Protein AF-A0A3L7XHH7-F1 (afdb_monomer_lite)

Foldseek 3Di:
DPDDPQAQDPVRQVVVQVVLVVCVVVVVDQWDWDWDDDPNHTRDIDTTHPRNDPPDDDDPVCVCVVVVVVVVVVVD

Secondary structure (DSSP, 8-state):
-PPPP----HHHHHHHHHHHHHHHHTTS-SEEEEEEEETTEEEEEEEEETT-STT-----GGGGHHHHHHHHHTT-

pLDDT: mean 91.23, std 12.05, range [45.19, 98.56]

Structure (mmCIF, N/CA/C/O backbone):
data_AF-A0A3L7XHH7-F1
#
_entry.id   AF-A0A3L7XHH7-F1
#
loop_
_atom_site.group_PDB
_atom_site.id
_atom_site.type_symbol
_atom_site.label_atom_id
_atom_site.label_alt_id
_atom_site.label_comp_id
_atom_site.label_asym_id
_atom_site.label_entity_id
_atom_site.label_seq_id
_atom_site.pdbx_PDB_ins_code
_atom_site.Cartn_x
_atom_site.Cartn_y
_atom_site.Cartn_z
_atom_site.occupancy
_atom_site.B_iso_or_equiv
_atom_site.auth_seq_id
_atom_site.auth_comp_id
_atom_site.auth_asym_id
_atom_site.auth_atom_id
_atom_site.pdbx_PDB_model_num
ATOM 1 N N . MET A 1 1 ? -21.207 22.477 -9.255 1.00 45.19 1 MET A N 1
ATOM 2 C CA . MET A 1 1 ? -20.635 21.444 -10.146 1.00 45.19 1 MET A CA 1
ATOM 3 C C . MET A 1 1 ? -20.010 20.363 -9.280 1.00 45.19 1 MET A C 1
ATOM 5 O O . MET A 1 1 ? -19.364 20.743 -8.307 1.00 45.19 1 MET A O 1
ATOM 9 N N . PRO A 1 2 ? -20.201 19.062 -9.557 1.00 47.19 2 PRO A N 1
ATOM 10 C CA . PRO A 1 2 ? -19.416 18.035 -8.881 1.00 47.19 2 PRO A CA 1
ATOM 11 C C . PRO A 1 2 ? -17.929 18.279 -9.175 1.00 47.19 2 PRO A C 1
ATOM 13 O O . PRO A 1 2 ? -17.554 18.568 -10.310 1.00 47.19 2 PRO A O 1
ATOM 16 N N . SER A 1 3 ? -17.101 18.258 -8.130 1.00 49.34 3 SER A N 1
ATOM 17 C CA . SER A 1 3 ? -15.644 18.379 -8.255 1.00 49.34 3 SER A CA 1
ATOM 18 C C . SER A 1 3 ? -15.133 17.234 -9.144 1.00 49.34 3 SER A C 1
ATOM 20 O O . SER A 1 3 ? -15.670 16.128 -9.025 1.00 49.34 3 SER A O 1
ATOM 22 N N . PRO A 1 4 ? -14.145 17.457 -10.036 1.00 52.94 4 PRO A N 1
ATOM 23 C CA . PRO A 1 4 ? -13.520 16.357 -10.771 1.00 52.94 4 PRO A CA 1
ATOM 24 C C . PRO A 1 4 ? -13.067 15.277 -9.779 1.00 52.94 4 PRO A C 1
ATOM 26 O O . PRO A 1 4 ? -12.758 15.620 -8.630 1.00 52.94 4 PRO A O 1
ATOM 29 N N . PRO A 1 5 ? -13.042 13.987 -10.173 1.00 56.06 5 PRO A N 1
ATOM 30 C CA . PRO A 1 5 ? -12.623 12.927 -9.271 1.00 56.06 5 PRO A CA 1
ATOM 31 C C . PRO A 1 5 ? -11.272 13.325 -8.689 1.00 56.06 5 PRO A C 1
ATOM 33 O O . PRO A 1 5 ? -10.316 13.574 -9.424 1.00 56.06 5 PRO A O 1
ATOM 36 N N . ARG A 1 6 ? -11.211 13.446 -7.362 1.00 65.50 6 ARG A N 1
ATOM 37 C CA . ARG A 1 6 ? -10.007 13.836 -6.629 1.00 65.50 6 ARG A CA 1
ATOM 38 C C . ARG A 1 6 ? -9.021 12.665 -6.591 1.00 65.50 6 ARG A C 1
ATOM 40 O O . ARG A 1 6 ? -8.518 12.296 -5.544 1.00 65.50 6 ARG A O 1
ATOM 47 N N . GLY A 1 7 ? -8.786 12.031 -7.733 1.00 73.38 7 GLY A N 1
ATOM 48 C CA . GLY A 1 7 ? -7.806 10.976 -7.903 1.00 73.38 7 GLY A CA 1
ATOM 49 C C . GLY A 1 7 ? -6.393 11.541 -7.978 1.00 73.38 7 GLY A C 1
ATOM 50 O O . GLY A 1 7 ? -6.162 12.753 -7.995 1.00 73.38 7 GLY A O 1
ATOM 51 N N . LEU A 1 8 ? -5.423 10.637 -8.026 1.00 84.50 8 LEU A N 1
ATOM 52 C CA . LEU A 1 8 ? -4.102 10.993 -8.524 1.00 84.50 8 LEU A CA 1
ATOM 53 C C . LEU A 1 8 ? -4.218 11.312 -10.018 1.00 84.50 8 LEU A C 1
ATOM 55 O O . LEU A 1 8 ? -4.980 10.659 -10.728 1.00 84.50 8 LEU A O 1
ATOM 59 N N . THR A 1 9 ? -3.455 12.294 -10.495 1.00 90.19 9 THR A N 1
ATOM 60 C CA . THR A 1 9 ? -3.229 12.437 -11.938 1.00 90.19 9 THR A CA 1
ATOM 61 C C . THR A 1 9 ? -2.468 11.215 -12.451 1.00 90.19 9 THR A C 1
ATOM 63 O O . THR A 1 9 ? -1.743 10.579 -11.682 1.00 90.19 9 THR A O 1
ATOM 66 N N . ASP A 1 10 ? -2.557 10.921 -13.746 1.00 90.50 10 ASP A N 1
ATOM 67 C CA . ASP A 1 10 ? -1.811 9.803 -14.345 1.00 90.50 10 AS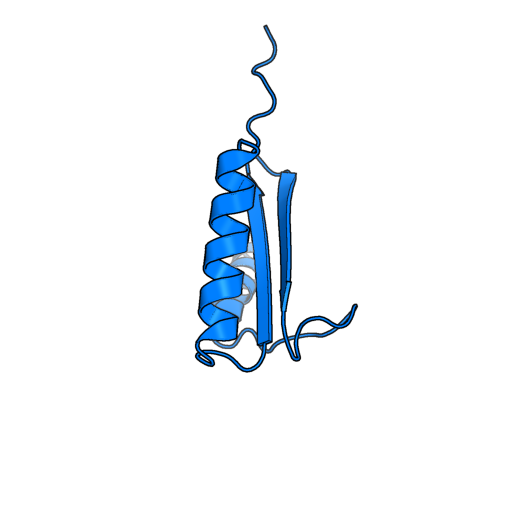P A CA 1
ATOM 68 C C . ASP A 1 10 ? -0.301 9.944 -14.118 1.00 90.50 10 ASP A C 1
ATOM 70 O O . ASP A 1 10 ? 0.371 8.994 -13.722 1.00 90.50 10 ASP A O 1
ATOM 74 N N . ALA A 1 11 ? 0.224 11.167 -14.249 1.00 93.44 11 ALA A N 1
ATOM 75 C CA . ALA A 1 11 ? 1.617 11.473 -13.932 1.00 93.44 11 ALA A CA 1
ATOM 76 C C . ALA A 1 11 ? 1.953 11.228 -12.448 1.00 93.44 11 ALA A C 1
ATOM 78 O O . ALA A 1 11 ? 3.029 10.727 -12.126 1.00 93.44 11 ALA A O 1
ATOM 79 N N . GLY A 1 12 ? 1.034 11.558 -11.534 1.00 93.44 12 GLY A N 1
ATOM 80 C CA . GLY A 1 12 ? 1.196 11.304 -10.103 1.00 93.44 12 GLY A CA 1
ATOM 81 C C . GLY A 1 12 ? 1.206 9.812 -9.778 1.00 93.44 12 GLY A C 1
ATOM 82 O O . GLY A 1 12 ? 2.073 9.357 -9.036 1.00 93.44 12 GLY A O 1
ATOM 83 N N . ARG A 1 13 ? 0.289 9.045 -10.377 1.00 93.56 13 ARG A N 1
ATOM 84 C CA . ARG A 1 13 ? 0.257 7.582 -10.274 1.00 93.56 13 ARG A CA 1
ATOM 85 C C . ARG A 1 13 ? 1.576 6.978 -10.760 1.00 93.56 13 ARG A C 1
ATOM 87 O O . ARG A 1 13 ? 2.234 6.285 -9.987 1.00 93.56 13 ARG A O 1
ATOM 94 N N . ALA A 1 14 ? 1.990 7.319 -11.981 1.00 95.38 14 ALA A N 1
ATOM 95 C CA . ALA A 1 14 ? 3.226 6.824 -12.582 1.00 95.38 14 ALA A CA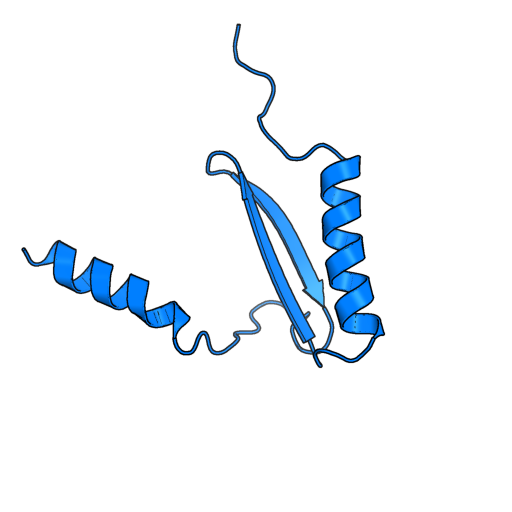 1
ATOM 96 C C . ALA A 1 14 ? 4.453 7.157 -11.721 1.00 95.38 14 ALA A C 1
ATOM 98 O O . ALA A 1 14 ? 5.350 6.334 -11.556 1.00 95.38 14 ALA A O 1
ATOM 99 N N . ARG A 1 15 ? 4.484 8.347 -11.105 1.00 97.19 15 ARG A N 1
ATOM 100 C CA . ARG A 1 15 ? 5.592 8.732 -10.229 1.00 97.19 15 ARG A CA 1
ATOM 101 C C . ARG A 1 15 ? 5.669 7.881 -8.961 1.00 97.19 15 ARG A C 1
ATOM 103 O O . ARG A 1 15 ? 6.776 7.556 -8.538 1.00 97.19 15 ARG A O 1
ATOM 110 N N . ILE A 1 16 ? 4.537 7.544 -8.345 1.00 95.88 16 ILE A N 1
ATOM 111 C CA . ILE A 1 16 ? 4.512 6.704 -7.138 1.00 95.88 16 ILE A CA 1
ATOM 112 C C . ILE A 1 16 ? 4.928 5.267 -7.475 1.00 95.88 16 ILE A C 1
ATOM 114 O O . ILE A 1 16 ? 5.762 4.699 -6.769 1.00 95.88 16 ILE A O 1
ATOM 118 N N . GLU A 1 17 ? 4.391 4.709 -8.563 1.00 96.06 17 GLU A N 1
ATOM 119 C CA . GLU A 1 17 ? 4.782 3.387 -9.075 1.00 96.06 17 GLU A CA 1
ATOM 120 C C . GLU A 1 17 ? 6.292 3.317 -9.322 1.00 96.06 17 GLU A C 1
ATOM 122 O O . GLU A 1 17 ? 6.958 2.384 -8.871 1.00 96.06 17 GLU A O 1
ATOM 127 N N . GLU A 1 18 ? 6.851 4.354 -9.948 1.00 97.19 18 GLU A N 1
ATOM 128 C CA . GLU A 1 18 ? 8.279 4.442 -10.232 1.00 97.19 18 GLU A CA 1
ATOM 129 C C . GLU A 1 18 ? 9.138 4.445 -8.962 1.00 97.19 18 GLU A C 1
ATOM 131 O O . GLU A 1 18 ? 10.151 3.754 -8.897 1.00 97.19 18 GLU A O 1
ATOM 136 N N . VAL A 1 19 ? 8.743 5.188 -7.924 1.00 96.25 19 VAL A N 1
ATOM 137 C CA . VAL A 1 19 ? 9.484 5.191 -6.651 1.00 96.25 19 VAL A CA 1
ATOM 138 C C . VAL A 1 19 ? 9.478 3.800 -6.014 1.00 96.25 19 VAL A C 1
ATOM 140 O O . VAL A 1 19 ? 10.531 3.327 -5.583 1.00 96.25 19 VAL A O 1
ATOM 143 N N . ALA A 1 20 ? 8.326 3.123 -5.991 1.00 95.56 20 ALA A N 1
ATOM 144 C CA . ALA A 1 20 ? 8.226 1.767 -5.457 1.00 95.56 20 ALA A CA 1
ATOM 145 C C . ALA A 1 20 ? 9.124 0.787 -6.234 1.00 95.56 20 ALA A C 1
ATOM 147 O O . ALA A 1 20 ? 9.861 0.008 -5.624 1.00 95.56 20 ALA A O 1
ATOM 148 N N . ARG A 1 21 ? 9.122 0.877 -7.571 1.00 95.75 21 ARG A N 1
ATOM 149 C CA . ARG A 1 21 ? 9.979 0.071 -8.449 1.00 95.75 21 ARG A CA 1
ATOM 150 C C . ARG A 1 21 ? 11.464 0.323 -8.182 1.00 95.75 21 ARG A C 1
ATOM 152 O O . ARG A 1 21 ? 12.205 -0.632 -7.984 1.00 95.75 21 ARG A O 1
ATOM 159 N N . VAL A 1 22 ? 11.890 1.584 -8.081 1.00 96.56 22 VAL A N 1
ATOM 160 C CA . VAL A 1 22 ? 13.290 1.945 -7.790 1.00 96.56 22 VAL A CA 1
ATOM 161 C C . VAL A 1 22 ? 13.753 1.393 -6.441 1.00 96.56 22 VAL A C 1
ATOM 163 O O . VAL A 1 22 ? 14.884 0.927 -6.331 1.00 96.56 22 VAL A O 1
ATOM 166 N N . HIS A 1 23 ? 12.908 1.423 -5.406 1.00 95.06 23 HIS A N 1
ATOM 167 C CA . HIS A 1 23 ? 13.260 0.852 -4.100 1.00 95.06 23 HIS A CA 1
ATOM 168 C C . HIS A 1 23 ? 13.494 -0.660 -4.187 1.00 95.06 23 HIS A C 1
ATOM 170 O O . HIS A 1 23 ? 14.451 -1.171 -3.603 1.00 95.06 23 HIS A O 1
ATOM 176 N N . PHE A 1 24 ? 12.639 -1.360 -4.934 1.00 95.31 24 PHE A N 1
ATOM 177 C CA . PHE A 1 24 ? 12.786 -2.790 -5.175 1.00 95.31 24 PHE A CA 1
ATOM 178 C C . PHE A 1 24 ? 14.049 -3.102 -5.991 1.00 95.31 24 PHE A C 1
ATOM 180 O O . PHE A 1 24 ? 14.858 -3.924 -5.574 1.00 95.31 24 PHE A O 1
ATOM 187 N N . GLU A 1 25 ? 14.283 -2.391 -7.096 1.00 95.81 25 GLU A N 1
ATOM 188 C CA . GLU A 1 25 ? 15.450 -2.595 -7.973 1.00 95.81 25 GLU A CA 1
ATOM 189 C C . GLU A 1 25 ? 16.786 -2.309 -7.285 1.00 95.81 25 GLU A C 1
ATOM 191 O O . GLU A 1 25 ? 17.801 -2.919 -7.611 1.00 95.81 25 GLU A O 1
ATOM 196 N N . ARG A 1 26 ? 16.795 -1.416 -6.292 1.00 97.44 26 A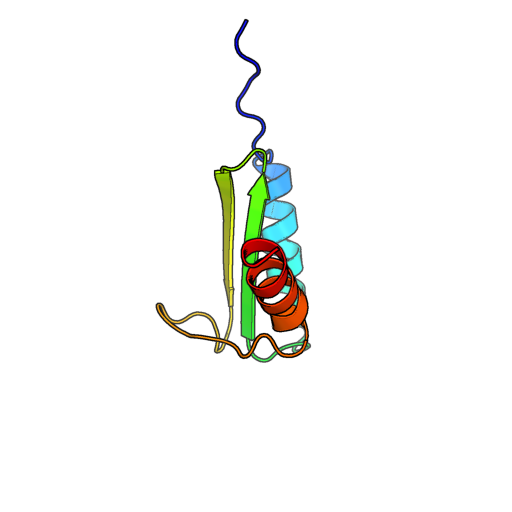RG A N 1
ATOM 197 C CA . ARG A 1 26 ? 17.967 -1.162 -5.444 1.00 97.44 26 ARG A CA 1
ATOM 198 C C . ARG A 1 26 ? 18.230 -2.258 -4.409 1.00 97.44 26 ARG A C 1
ATOM 200 O O . ARG A 1 26 ? 19.210 -2.156 -3.673 1.00 97.44 26 ARG A O 1
ATOM 207 N N . GLY A 1 27 ? 17.367 -3.269 -4.312 1.00 96.50 27 GLY A N 1
ATOM 208 C CA . GLY A 1 27 ? 17.501 -4.372 -3.362 1.00 96.50 27 GLY A CA 1
ATOM 209 C C . GLY A 1 27 ? 17.278 -3.966 -1.904 1.00 96.50 27 GLY A C 1
ATOM 210 O O . GLY A 1 27 ? 17.706 -4.678 -1.001 1.00 96.50 27 GLY A O 1
ATOM 211 N N . TRP A 1 28 ? 16.628 -2.826 -1.644 1.00 96.19 28 TRP A N 1
ATOM 212 C CA . TRP A 1 28 ? 16.358 -2.369 -0.274 1.00 96.19 28 TRP A CA 1
ATOM 213 C C . TRP A 1 28 ? 15.325 -3.241 0.442 1.00 96.19 28 TRP A C 1
ATOM 215 O O . TRP A 1 28 ? 15.327 -3.325 1.671 1.00 96.19 28 TRP A O 1
ATOM 225 N N . HIS A 1 29 ? 14.456 -3.898 -0.327 1.00 92.00 29 HIS A N 1
ATOM 226 C CA . HIS A 1 29 ? 13.445 -4.821 0.169 1.00 92.00 29 HIS A CA 1
ATOM 227 C C . HIS A 1 29 ? 13.350 -6.035 -0.772 1.00 92.00 29 HIS A C 1
ATOM 229 O O . HIS A 1 29 ? 13.356 -5.838 -1.987 1.00 92.00 29 HIS A O 1
ATOM 235 N N . PRO A 1 30 ? 13.198 -7.267 -0.249 1.00 92.19 30 PRO A N 1
ATOM 236 C CA . PRO A 1 30 ? 12.979 -8.464 -1.075 1.00 92.19 30 PRO A CA 1
ATOM 237 C C . PRO A 1 30 ? 11.591 -8.480 -1.749 1.00 92.19 30 PRO A C 1
ATOM 239 O O . PRO A 1 30 ? 11.356 -9.180 -2.730 1.00 92.19 30 PRO A O 1
ATOM 242 N N . GLY A 1 31 ? 10.658 -7.669 -1.250 1.00 93.75 31 GLY A N 1
ATOM 243 C CA . GLY A 1 31 ? 9.340 -7.448 -1.827 1.00 93.75 31 GLY A CA 1
ATOM 244 C C . GLY A 1 31 ? 8.602 -6.345 -1.074 1.00 93.75 31 GLY A C 1
ATOM 245 O O . GLY A 1 31 ? 8.971 -5.997 0.049 1.00 93.75 31 GLY A O 1
ATOM 246 N N . ALA A 1 32 ? 7.571 -5.776 -1.695 1.00 94.50 32 ALA A N 1
ATOM 247 C CA . ALA A 1 32 ? 6.750 -4.731 -1.088 1.00 94.50 32 ALA A CA 1
ATOM 248 C C . ALA A 1 32 ? 5.321 -4.732 -1.646 1.00 94.50 32 ALA A C 1
ATOM 250 O O . ALA A 1 32 ? 5.090 -5.082 -2.804 1.00 94.50 32 ALA A O 1
ATOM 251 N N . GLN A 1 33 ? 4.369 -4.298 -0.820 1.00 96.06 33 GLN A N 1
ATOM 252 C CA . GLN A 1 33 ? 3.000 -3.978 -1.225 1.00 96.06 33 GLN A CA 1
ATOM 253 C C . GLN A 1 33 ? 2.719 -2.520 -0.854 1.00 96.06 33 GLN A C 1
ATOM 255 O O . GLN A 1 33 ? 2.962 -2.114 0.282 1.00 96.06 33 GLN A O 1
ATOM 260 N N . LEU A 1 34 ? 2.217 -1.736 -1.806 1.00 95.44 34 LEU A N 1
ATOM 261 C CA . LEU A 1 34 ? 1.855 -0.333 -1.625 1.00 95.44 34 LEU A CA 1
ATOM 262 C C . LEU A 1 34 ? 0.412 -0.129 -2.073 1.00 95.44 34 LEU A C 1
ATOM 264 O O . LEU A 1 34 ? 0.073 -0.427 -3.214 1.00 95.44 34 LEU A O 1
ATOM 268 N N . ALA A 1 35 ? -0.410 0.438 -1.195 1.00 95.12 35 ALA A N 1
ATOM 269 C CA . ALA A 1 35 ? -1.744 0.906 -1.534 1.00 95.12 35 ALA A CA 1
ATOM 270 C C . ALA A 1 35 ? -1.867 2.394 -1.193 1.00 95.12 35 ALA A C 1
ATOM 272 O O . ALA A 1 35 ? -1.514 2.817 -0.092 1.00 95.12 35 ALA A O 1
ATOM 273 N N . VAL A 1 36 ? -2.377 3.185 -2.133 1.00 95.00 36 VAL A N 1
ATOM 274 C CA . VAL A 1 36 ? -2.657 4.610 -1.945 1.00 95.00 36 VAL A CA 1
ATOM 275 C C . VAL A 1 36 ? -4.152 4.822 -2.083 1.00 95.00 36 VAL A C 1
ATOM 277 O O . VAL A 1 36 ? -4.736 4.493 -3.114 1.00 95.00 36 VAL A O 1
ATOM 280 N N . TYR A 1 37 ? -4.759 5.406 -1.056 1.00 92.56 37 TYR A N 1
ATOM 281 C CA . TYR A 1 37 ? -6.160 5.809 -1.058 1.00 92.56 37 TYR A CA 1
ATOM 282 C C . TYR A 1 37 ? -6.253 7.329 -1.101 1.00 92.56 37 TYR A C 1
ATOM 284 O O . TYR A 1 37 ? -5.471 8.024 -0.450 1.00 92.56 37 TYR A O 1
ATOM 292 N N . ARG A 1 38 ? -7.220 7.850 -1.855 1.00 89.44 38 ARG A N 1
ATOM 293 C CA . ARG A 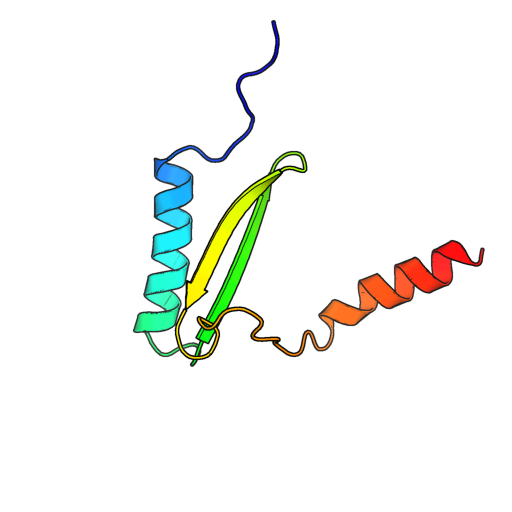1 38 ? -7.501 9.283 -1.926 1.00 89.44 38 ARG A CA 1
ATOM 294 C C . ARG A 1 38 ? -9.003 9.516 -1.958 1.00 89.44 38 ARG A C 1
ATOM 296 O O . ARG A 1 38 ? -9.713 8.859 -2.712 1.00 89.44 38 ARG A O 1
ATOM 303 N N . ASP A 1 39 ? -9.470 10.403 -1.079 1.00 88.06 39 ASP A N 1
ATOM 304 C CA . ASP A 1 39 ? -10.894 10.705 -0.886 1.00 88.06 39 ASP A CA 1
ATOM 305 C C . ASP A 1 39 ? -11.759 9.432 -0.719 1.00 88.06 39 ASP A C 1
ATOM 307 O O . ASP A 1 39 ? -12.852 9.315 -1.263 1.00 88.06 39 ASP A O 1
ATOM 311 N N . GLY A 1 40 ? -11.240 8.446 0.023 1.00 87.75 40 GLY A N 1
ATOM 312 C CA . GLY A 1 40 ? -11.931 7.185 0.320 1.00 87.75 40 GLY A CA 1
ATOM 313 C C . GLY A 1 40 ? -11.895 6.125 -0.789 1.00 87.75 40 GLY A C 1
ATOM 314 O O . GLY A 1 40 ? -12.338 5.006 -0.552 1.00 87.75 40 GLY A O 1
ATOM 315 N N . ALA A 1 41 ? -11.339 6.425 -1.966 1.00 88.00 41 ALA A N 1
ATOM 316 C CA . ALA A 1 41 ? -11.209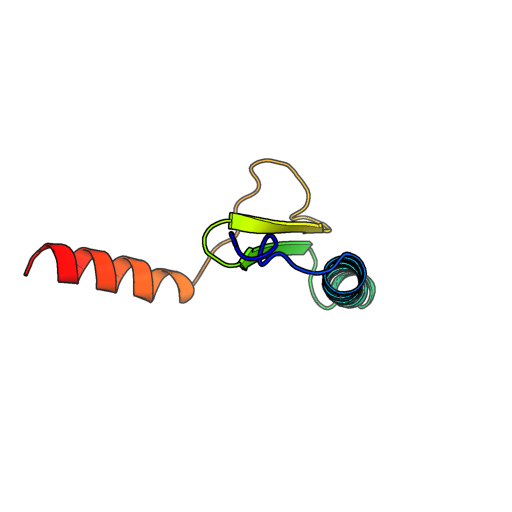 5.475 -3.071 1.00 88.00 41 ALA A CA 1
ATOM 317 C C . ALA A 1 41 ? -9.769 4.961 -3.218 1.00 88.00 41 ALA A C 1
ATOM 319 O O . ALA A 1 41 ? -8.807 5.704 -3.000 1.00 88.00 41 ALA A O 1
ATOM 320 N N . LEU A 1 42 ? -9.614 3.694 -3.621 1.00 90.94 42 LEU A N 1
ATOM 321 C CA . LEU A 1 42 ? -8.310 3.134 -3.979 1.00 90.94 42 LEU A CA 1
ATOM 322 C C . LEU A 1 42 ? -7.792 3.842 -5.234 1.00 90.94 42 LEU A C 1
ATOM 324 O O . LEU A 1 42 ? -8.365 3.730 -6.316 1.00 90.94 42 LEU A O 1
ATOM 328 N N . ALA A 1 43 ? -6.697 4.574 -5.076 1.00 91.62 43 ALA A N 1
ATOM 329 C CA . ALA A 1 43 ? -6.079 5.347 -6.138 1.00 91.62 43 ALA A CA 1
ATOM 330 C C . ALA A 1 43 ? -4.912 4.606 -6.789 1.00 91.62 43 ALA A C 1
ATOM 332 O O . ALA A 1 43 ? -4.629 4.873 -7.945 1.00 91.62 43 ALA A O 1
ATOM 333 N N . LEU A 1 44 ? -4.230 3.698 -6.093 1.00 93.06 44 LEU A N 1
ATOM 334 C CA . LEU A 1 44 ? -3.129 2.900 -6.637 1.00 93.06 44 LEU A CA 1
ATOM 335 C C . LEU A 1 44 ? -2.897 1.670 -5.759 1.00 93.06 44 LEU A C 1
ATOM 337 O O . LEU A 1 44 ? -2.909 1.788 -4.538 1.00 93.06 44 LEU A O 1
ATOM 341 N N . GLU A 1 45 ? -2.624 0.529 -6.381 1.00 94.94 45 GLU A N 1
ATOM 342 C CA . GLU A 1 45 ? -2.097 -0.663 -5.722 1.00 94.94 45 GLU A CA 1
ATOM 343 C C . GLU A 1 45 ? -0.901 -1.179 -6.528 1.00 94.94 45 GLU A C 1
ATOM 345 O O . GLU A 1 45 ? -0.981 -1.308 -7.747 1.00 94.94 45 GLU A O 1
ATOM 350 N N . VAL A 1 46 ? 0.205 -1.462 -5.844 1.00 95.88 46 VAL A N 1
ATOM 351 C CA . VAL A 1 46 ? 1.435 -2.009 -6.423 1.00 95.88 46 VAL A CA 1
ATOM 352 C C . VAL A 1 46 ? 1.899 -3.169 -5.556 1.00 95.88 46 VAL A C 1
ATOM 354 O O . VAL A 1 46 ? 1.912 -3.069 -4.327 1.00 95.88 46 VAL A O 1
ATOM 357 N N . ARG A 1 47 ? 2.312 -4.266 -6.191 1.00 97.06 47 ARG A N 1
ATOM 358 C CA . ARG A 1 47 ? 2.893 -5.434 -5.525 1.00 97.06 47 ARG A CA 1
ATOM 359 C C . ARG A 1 47 ? 4.178 -5.827 -6.249 1.00 97.06 47 ARG A C 1
ATOM 361 O O . ARG A 1 47 ? 4.171 -5.939 -7.471 1.00 97.06 47 ARG A O 1
ATOM 368 N N . LEU A 1 48 ? 5.272 -5.997 -5.511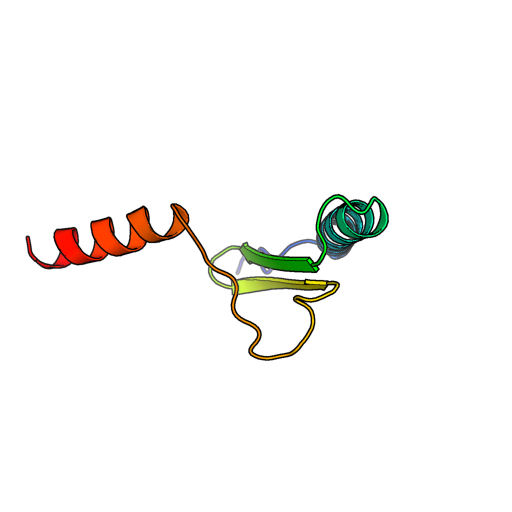 1.00 96.56 48 LEU A N 1
ATOM 369 C CA . LEU A 1 48 ? 6.620 -6.201 -6.054 1.00 96.56 48 LEU A CA 1
ATOM 370 C C . LEU A 1 48 ? 7.342 -7.343 -5.336 1.00 96.56 48 LEU A C 1
ATOM 372 O O . LEU A 1 48 ? 7.138 -7.555 -4.136 1.00 96.56 48 LEU A O 1
ATOM 376 N N . GLY A 1 49 ? 8.229 -8.020 -6.069 1.00 95.69 49 GLY A N 1
ATOM 377 C CA . GLY A 1 49 ? 9.101 -9.075 -5.547 1.00 95.69 49 GLY A CA 1
ATOM 378 C C . GLY A 1 49 ? 8.334 -10.217 -4.891 1.00 95.69 49 GLY A C 1
ATOM 379 O O . GLY A 1 49 ? 7.261 -10.605 -5.352 1.00 95.69 49 GLY A O 1
ATOM 380 N N . ASP A 1 50 ? 8.844 -10.697 -3.760 1.00 95.31 50 ASP A N 1
ATOM 381 C CA . ASP A 1 50 ? 8.243 -11.801 -2.998 1.00 95.31 50 ASP A CA 1
ATOM 382 C C . ASP A 1 50 ? 6.831 -11.484 -2.474 1.00 95.31 50 ASP A C 1
ATOM 384 O O . ASP A 1 50 ? 6.066 -12.380 -2.118 1.00 95.31 50 ASP A O 1
ATOM 388 N N . ALA A 1 51 ? 6.453 -10.203 -2.449 1.00 95.75 51 ALA A N 1
ATOM 389 C CA . ALA A 1 51 ? 5.131 -9.755 -2.030 1.00 95.75 51 ALA A CA 1
ATOM 390 C C . ALA A 1 51 ? 4.139 -9.573 -3.200 1.00 95.75 51 ALA A C 1
ATOM 392 O O . ALA A 1 51 ? 2.990 -9.179 -2.968 1.00 95.75 51 ALA A O 1
ATOM 393 N N . ALA A 1 52 ? 4.563 -9.860 -4.439 1.00 96.31 52 ALA A N 1
ATOM 394 C CA . ALA A 1 52 ? 3.744 -9.796 -5.650 1.00 96.31 52 ALA A CA 1
ATOM 395 C C . ALA A 1 52 ? 2.551 -10.774 -5.686 1.00 96.31 52 ALA A C 1
ATOM 397 O O . ALA A 1 52 ? 1.485 -10.358 -6.152 1.00 96.31 52 ALA A O 1
ATOM 398 N N . PRO A 1 53 ? 2.670 -12.036 -5.215 1.00 96.69 53 PRO A N 1
ATOM 399 C CA . PRO A 1 53 ? 1.592 -13.008 -5.350 1.00 96.69 53 PRO A CA 1
ATOM 400 C C . PRO A 1 53 ? 0.263 -12.542 -4.724 1.00 96.69 53 PRO A C 1
ATOM 402 O O . PRO A 1 53 ? 0.250 -11.946 -3.637 1.00 96.69 53 PRO A O 1
ATOM 405 N N . PRO A 1 54 ? -0.883 -12.832 -5.370 1.00 92.69 54 PRO A N 1
ATOM 406 C CA . PRO A 1 54 ? -2.196 -12.578 -4.791 1.00 92.69 54 PRO A CA 1
ATOM 407 C C . PRO A 1 54 ? -2.364 -13.285 -3.443 1.00 92.69 54 PRO A C 1
ATOM 409 O O . PRO A 1 54 ? -1.927 -14.417 -3.258 1.00 92.69 54 PRO A O 1
ATOM 412 N N . GLY A 1 55 ? -3.008 -12.613 -2.489 1.00 91.50 55 GLY A N 1
ATOM 413 C CA . GLY A 1 55 ? -3.259 -13.174 -1.158 1.00 91.50 55 GLY A CA 1
ATOM 414 C C . GLY A 1 55 ? -2.042 -13.225 -0.228 1.00 91.50 55 GLY A C 1
ATOM 415 O O . GLY A 1 55 ? -2.216 -13.557 0.944 1.00 91.50 55 GLY A O 1
ATOM 416 N N . MET A 1 56 ? -0.845 -12.848 -0.697 1.00 95.56 56 MET A N 1
ATOM 417 C CA . MET A 1 56 ? 0.341 -12.741 0.152 1.00 95.56 56 MET A CA 1
ATOM 418 C C . MET A 1 56 ? 0.108 -11.730 1.277 1.00 95.56 56 MET A C 1
ATOM 420 O O . MET A 1 56 ? -0.325 -10.600 1.026 1.00 95.56 56 MET A O 1
ATOM 424 N N . ARG A 1 57 ? 0.410 -12.144 2.512 1.00 94.56 57 ARG A N 1
ATOM 425 C CA . ARG A 1 57 ? 0.261 -11.340 3.728 1.00 94.56 57 ARG A CA 1
ATOM 426 C C . ARG A 1 57 ? 1.631 -11.021 4.301 1.00 94.56 57 ARG A C 1
ATOM 428 O O . ARG A 1 57 ? 2.483 -11.898 4.399 1.00 94.56 57 ARG A O 1
ATOM 435 N N . LEU A 1 58 ? 1.807 -9.769 4.703 1.00 93.00 58 LEU A N 1
ATOM 436 C CA . LEU A 1 58 ? 3.000 -9.294 5.390 1.00 93.00 58 LEU A CA 1
ATOM 437 C C . LEU A 1 58 ? 2.664 -9.031 6.857 1.00 93.00 58 LEU A C 1
ATOM 439 O O . LEU A 1 58 ? 1.549 -8.613 7.177 1.00 93.00 58 LEU A O 1
ATOM 443 N N . GLU A 1 59 ? 3.627 -9.254 7.744 1.00 95.12 59 GLU A N 1
ATOM 444 C CA . GLU A 1 59 ? 3.489 -8.878 9.146 1.00 95.12 59 GLU A CA 1
ATOM 445 C C . GLU A 1 59 ? 3.509 -7.349 9.285 1.00 95.12 59 GLU A C 1
ATOM 447 O O . GLU A 1 59 ? 4.392 -6.666 8.772 1.00 95.12 59 GLU A O 1
ATOM 452 N N . TRP A 1 60 ? 2.508 -6.795 9.972 1.00 94.81 60 TRP A N 1
ATOM 453 C CA . TRP A 1 60 ? 2.353 -5.344 10.138 1.00 94.81 60 TRP A CA 1
ATOM 454 C C . TRP A 1 60 ? 3.114 -4.787 11.347 1.00 94.81 60 TRP A C 1
ATOM 456 O O . TRP A 1 60 ? 3.180 -3.570 11.527 1.00 94.81 60 TRP A O 1
ATOM 466 N N . PHE A 1 61 ? 3.688 -5.652 12.189 1.00 97.06 61 PHE A N 1
ATOM 467 C CA . PHE A 1 61 ? 4.398 -5.279 13.413 1.00 97.06 61 PHE A CA 1
ATOM 468 C C . PHE A 1 61 ? 3.630 -4.217 14.218 1.00 97.06 61 PHE A C 1
ATOM 470 O O . PHE A 1 61 ? 2.466 -4.389 14.585 1.00 97.06 61 PHE A O 1
ATOM 477 N N . SER A 1 62 ? 4.266 -3.071 14.465 1.00 97.88 62 SER A N 1
ATOM 478 C CA . SER A 1 62 ? 3.707 -1.968 15.238 1.00 97.88 62 SER A CA 1
ATOM 479 C C . SER A 1 62 ? 2.548 -1.242 14.558 1.00 97.88 62 SER A C 1
ATOM 481 O O . SER A 1 62 ? 1.825 -0.536 15.257 1.00 97.88 62 SER A O 1
ATOM 483 N N . ALA A 1 63 ? 2.314 -1.434 13.257 1.00 97.69 63 ALA A N 1
ATOM 484 C CA . ALA A 1 63 ? 1.144 -0.873 12.579 1.00 97.69 63 ALA A CA 1
ATOM 485 C C . ALA A 1 63 ? -0.176 -1.540 13.012 1.00 97.69 63 ALA A C 1
ATOM 487 O O . ALA A 1 63 ? -1.251 -1.068 12.658 1.00 97.69 63 ALA A O 1
ATOM 488 N N . THR A 1 64 ? -0.121 -2.590 13.838 1.00 97.69 64 THR A N 1
ATOM 489 C CA . THR A 1 64 ? -1.298 -3.162 14.512 1.00 97.69 64 THR A CA 1
ATOM 490 C C . THR A 1 64 ? -1.801 -2.312 15.685 1.00 97.69 64 THR A C 1
ATOM 492 O O . THR A 1 64 ? -2.970 -2.408 16.047 1.00 97.69 64 THR A O 1
ATOM 495 N N . LYS A 1 65 ? -0.968 -1.431 16.260 1.00 98.38 65 LYS A N 1
ATOM 496 C CA . LYS A 1 65 ? -1.333 -0.625 17.441 1.00 98.38 65 LYS A CA 1
ATOM 497 C C . LYS A 1 65 ? -2.579 0.250 17.227 1.00 98.38 65 LYS A C 1
ATOM 499 O O . LYS A 1 65 ? -3.439 0.236 18.107 1.00 98.38 65 LYS A O 1
ATOM 504 N N . PRO A 1 66 ? -2.744 0.969 16.095 1.00 98.06 66 PRO A N 1
ATOM 505 C CA . PRO A 1 66 ? -3.978 1.704 15.823 1.00 98.06 66 PRO A CA 1
ATOM 506 C C . PRO A 1 66 ? -5.223 0.810 15.782 1.00 98.06 66 PRO A C 1
ATOM 508 O O . PRO A 1 66 ? -6.277 1.237 16.237 1.00 98.06 66 PRO A O 1
ATOM 511 N N . VAL A 1 67 ? -5.112 -0.437 15.306 1.00 97.62 67 VAL A N 1
ATOM 512 C CA . VAL A 1 67 ? -6.237 -1.391 15.301 1.00 97.62 67 VAL A CA 1
ATOM 513 C C . VAL A 1 67 ? -6.658 -1.721 16.734 1.00 97.62 67 VAL A C 1
ATOM 515 O O . VAL A 1 67 ? -7.842 -1.657 17.056 1.00 97.62 67 VAL A O 1
ATOM 518 N N . THR A 1 68 ? -5.696 -1.993 17.622 1.00 98.19 68 THR A N 1
ATOM 519 C CA . THR A 1 68 ? -5.970 -2.198 19.053 1.00 98.19 68 THR A CA 1
ATOM 520 C C . THR A 1 68 ? -6.579 -0.954 19.700 1.00 98.19 68 THR A C 1
ATOM 522 O O . THR A 1 68 ? -7.532 -1.072 20.464 1.00 98.19 68 THR A O 1
ATOM 525 N N . ALA A 1 69 ? -6.065 0.239 19.390 1.00 98.50 69 ALA A N 1
ATOM 526 C CA . ALA A 1 69 ? -6.598 1.488 19.931 1.00 98.50 69 ALA A CA 1
ATOM 527 C C . ALA A 1 69 ? -8.066 1.707 19.529 1.00 98.50 69 ALA A C 1
ATOM 529 O O . ALA A 1 69 ? -8.883 2.050 20.380 1.00 98.50 69 ALA A O 1
ATOM 530 N N . VAL A 1 70 ? -8.416 1.443 18.264 1.00 98.56 70 VAL A N 1
ATOM 531 C CA . VAL A 1 70 ? -9.808 1.488 17.790 1.00 98.56 70 VAL A CA 1
ATOM 532 C C . VAL A 1 70 ? -10.666 0.458 18.523 1.00 98.56 70 VAL A C 1
ATOM 534 O O . VAL A 1 70 ? -11.741 0.806 19.001 1.00 98.56 70 VAL A O 1
ATOM 537 N N . ALA A 1 71 ? -10.187 -0.781 18.674 1.00 98.44 71 ALA A N 1
ATOM 538 C CA . ALA A 1 71 ? -10.930 -1.826 19.376 1.00 98.44 71 ALA A CA 1
ATOM 539 C C . ALA A 1 71 ? -11.236 -1.449 20.835 1.00 98.44 71 ALA A C 1
ATOM 541 O O . ALA A 1 71 ? -12.349 -1.670 21.296 1.00 98.44 71 ALA A O 1
ATOM 542 N N . ILE A 1 72 ? -10.278 -0.841 21.544 1.00 98.56 72 ILE A N 1
ATOM 543 C CA . ILE A 1 72 ? -10.494 -0.333 22.906 1.00 98.56 72 ILE A CA 1
ATOM 544 C C . ILE A 1 72 ? -11.494 0.825 22.896 1.00 98.56 72 ILE A C 1
ATOM 546 O O . ILE A 1 72 ? -12.399 0.849 23.723 1.00 98.56 72 ILE A O 1
ATOM 550 N N . HIS A 1 73 ? -11.357 1.770 21.962 1.00 98.25 73 HIS A N 1
ATOM 551 C CA . HIS A 1 73 ? -12.251 2.925 21.876 1.00 98.25 73 HIS A CA 1
ATOM 552 C C . HIS A 1 73 ? -13.710 2.526 21.628 1.00 98.25 73 HIS A C 1
ATOM 554 O O . HIS A 1 73 ? -14.601 3.167 22.161 1.00 98.25 73 HIS A O 1
ATOM 560 N N . MET A 1 74 ? -13.964 1.447 20.884 1.00 98.19 74 MET A N 1
ATOM 561 C CA . MET A 1 74 ? -15.319 0.931 20.648 1.00 98.19 74 MET A CA 1
ATOM 562 C C . MET A 1 74 ? -16.007 0.363 21.902 1.00 98.19 74 MET A C 1
ATOM 564 O O . MET A 1 74 ? -17.205 0.092 21.854 1.00 98.19 74 MET A O 1
ATOM 568 N N . LEU A 1 75 ? -15.266 0.131 22.989 1.00 97.44 75 LEU A N 1
ATOM 569 C CA . LEU A 1 75 ? -15.791 -0.410 24.247 1.00 97.44 75 LEU A CA 1
ATOM 570 C C . LEU A 1 75 ? -16.102 0.674 25.292 1.00 97.44 75 LEU A C 1
ATOM 572 O O . LEU A 1 75 ? -16.613 0.335 26.360 1.00 97.44 75 LEU A O 1
ATOM 576 N N . VAL A 1 76 ? -15.761 1.937 25.011 1.00 88.75 76 VAL A N 1
ATOM 577 C CA . VAL A 1 76 ? -15.991 3.106 25.879 1.00 88.75 76 VAL A CA 1
ATOM 578 C C . VAL A 1 76 ? -17.132 3.937 25.314 1.00 88.75 76 VAL A C 1
ATOM 580 O O . VAL A 1 76 ? -17.983 4.365 26.122 1.00 88.75 76 VAL A O 1
#

Radius of gyration: 16.17 Å; chains: 1; bounding box: 39×35×40 Å

Sequence (76 aa):
MPSPPRGLTDAGRARIEEVARVHFERGWHPGAQLAVYRDGALALEVRLGDAAPPGMRLEWFSATKPVTAVAIHMLV